Protein AF-A0A920IQT1-F1 (afdb_monomer_lite)

Radius of gyration: 12.61 Å; chains: 1; bounding box: 28×16×31 Å

Structure (mmCIF, N/CA/C/O backbone):
data_AF-A0A920IQT1-F1
#
_entry.id   AF-A0A920IQT1-F1
#
loop_
_atom_site.group_PDB
_atom_site.id
_atom_site.type_symbol
_atom_site.label_atom_id
_atom_site.label_alt_id
_atom_site.label_comp_id
_atom_site.label_asym_id
_atom_site.label_entity_id
_atom_site.label_seq_id
_atom_site.pdbx_PDB_ins_code
_atom_site.Cartn_x
_atom_site.Cartn_y
_atom_site.Cartn_z
_atom_site.occupancy
_atom_site.B_iso_or_equiv
_atom_site.auth_seq_id
_atom_site.auth_comp_id
_atom_site.auth_asym_id
_atom_site.auth_atom_id
_atom_site.pdbx_PDB_model_num
ATOM 1 N N . MET A 1 1 ? -4.972 -3.150 -11.167 1.00 89.38 1 MET A N 1
ATOM 2 C CA . MET A 1 1 ? -4.315 -3.016 -9.848 1.00 89.38 1 MET A CA 1
ATOM 3 C C . MET A 1 1 ? -5.395 -3.026 -8.782 1.00 89.38 1 MET A C 1
ATOM 5 O O . MET A 1 1 ? -6.417 -2.388 -8.999 1.00 89.38 1 MET A O 1
ATOM 9 N N . LYS A 1 2 ? -5.215 -3.781 -7.693 1.00 97.56 2 LYS A N 1
ATOM 10 C CA . LYS A 1 2 ? -6.197 -3.902 -6.599 1.00 97.56 2 LYS A CA 1
ATOM 11 C C . LYS A 1 2 ? -5.486 -3.806 -5.250 1.00 97.56 2 LYS A C 1
ATOM 13 O O . LYS A 1 2 ? -4.416 -4.380 -5.105 1.00 97.56 2 LYS A O 1
ATOM 18 N N . PHE A 1 3 ? -6.082 -3.113 -4.284 1.00 98.06 3 PHE A N 1
ATOM 19 C CA . PHE A 1 3 ? -5.596 -3.028 -2.904 1.00 98.06 3 PHE A CA 1
ATOM 20 C C . PHE A 1 3 ? -6.582 -3.741 -1.972 1.00 98.06 3 PHE A C 1
ATOM 22 O O . PHE A 1 3 ? -7.781 -3.461 -2.029 1.00 98.06 3 PHE A O 1
ATOM 29 N N . LYS A 1 4 ? -6.102 -4.678 -1.149 1.00 98.31 4 LYS A N 1
ATOM 30 C CA . LYS A 1 4 ? -6.920 -5.479 -0.225 1.00 98.31 4 LYS A CA 1
ATOM 31 C C . LYS A 1 4 ? -6.345 -5.397 1.187 1.00 98.31 4 LYS A C 1
ATOM 33 O O . LYS A 1 4 ? -5.247 -5.882 1.419 1.00 98.31 4 LYS A O 1
ATOM 38 N N . ILE A 1 5 ? -7.112 -4.849 2.126 1.00 98.19 5 ILE A N 1
ATOM 39 C CA . ILE A 1 5 ? -6.767 -4.862 3.555 1.00 98.19 5 ILE A CA 1
ATOM 40 C C . ILE A 1 5 ? -6.973 -6.274 4.107 1.00 98.19 5 ILE A C 1
ATOM 42 O O . ILE A 1 5 ? -8.006 -6.890 3.840 1.00 98.19 5 ILE A O 1
ATOM 46 N N . ILE A 1 6 ? -5.991 -6.770 4.856 1.00 98.25 6 ILE A N 1
ATOM 47 C CA . ILE A 1 6 ? -6.032 -8.055 5.563 1.00 98.25 6 ILE A CA 1
ATOM 48 C C . ILE A 1 6 ? -6.383 -7.818 7.032 1.00 98.25 6 ILE A C 1
ATOM 50 O O . ILE A 1 6 ? -7.290 -8.466 7.548 1.00 98.25 6 ILE A O 1
ATOM 54 N N . ASN A 1 7 ? -5.707 -6.865 7.678 1.00 98.44 7 ASN A N 1
ATOM 55 C CA . ASN A 1 7 ? -5.907 -6.538 9.087 1.00 98.44 7 ASN A CA 1
ATOM 56 C C . ASN A 1 7 ? -5.658 -5.043 9.362 1.00 98.44 7 ASN A C 1
ATOM 58 O O . ASN A 1 7 ? -5.019 -4.343 8.568 1.00 98.44 7 ASN A O 1
ATOM 62 N N . THR A 1 8 ? -6.160 -4.548 10.495 1.00 98.38 8 THR A N 1
ATOM 63 C CA . THR A 1 8 ? -6.022 -3.153 10.935 1.00 98.38 8 THR A CA 1
ATOM 64 C C . THR A 1 8 ? -5.771 -3.062 12.436 1.00 98.38 8 THR A C 1
ATOM 66 O O . THR A 1 8 ? -6.411 -3.771 13.209 1.00 98.38 8 THR A O 1
ATOM 69 N N . SER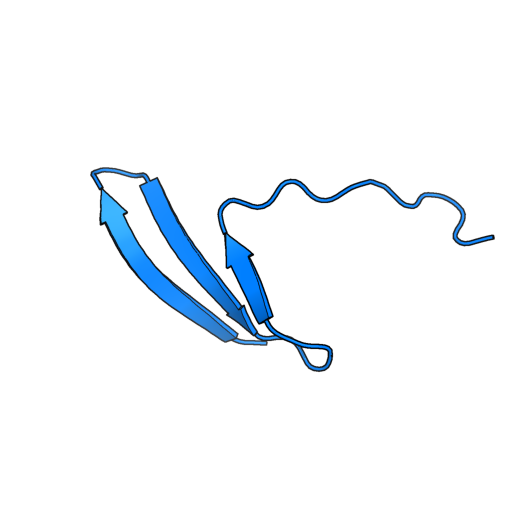 A 1 9 ? -4.904 -2.140 12.855 1.00 98.12 9 SER A N 1
ATOM 70 C CA . SER A 1 9 ? -4.704 -1.771 14.261 1.00 98.12 9 SER A CA 1
ATOM 71 C C . SER A 1 9 ? -4.528 -0.259 14.347 1.00 98.12 9 SER A C 1
ATOM 73 O O . SER A 1 9 ? 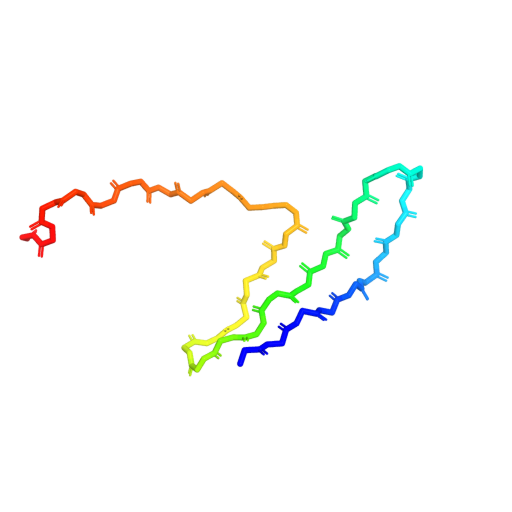-3.580 0.279 13.779 1.00 98.12 9 SER A O 1
ATOM 75 N N . GLU A 1 10 ? -5.470 0.429 14.998 1.00 97.38 10 GLU A N 1
ATOM 76 C CA . GLU A 1 10 ? -5.555 1.896 14.992 1.00 97.38 10 GLU A CA 1
ATOM 77 C C . GLU A 1 10 ? -5.470 2.455 13.555 1.00 97.38 10 GLU A C 1
ATOM 79 O O . GLU A 1 10 ? -6.347 2.192 12.733 1.00 97.38 10 GLU A O 1
ATOM 84 N N . ASN A 1 11 ? -4.398 3.184 13.230 1.00 97.06 11 ASN A N 1
ATOM 85 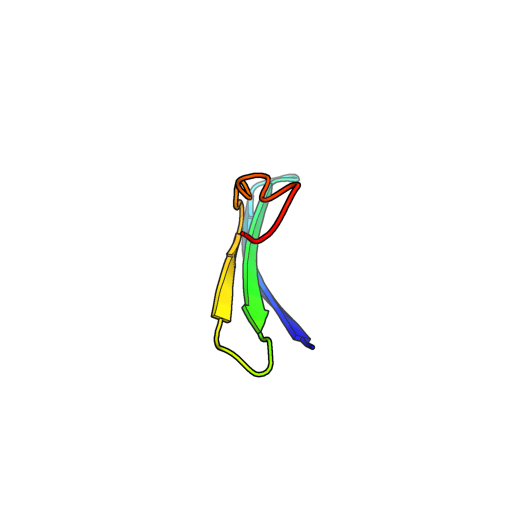C CA . ASN A 1 11 ? -4.147 3.738 11.899 1.00 97.06 11 ASN A CA 1
ATOM 86 C C . ASN A 1 11 ? -3.263 2.834 11.009 1.00 97.06 11 ASN A C 1
ATOM 88 O O . ASN A 1 11 ? -3.085 3.127 9.824 1.00 97.06 11 ASN A O 1
ATOM 92 N N . ALA A 1 12 ? -2.700 1.749 11.549 1.00 97.75 12 ALA A N 1
ATOM 93 C CA . ALA A 1 12 ? -1.842 0.811 10.828 1.00 97.75 12 ALA A CA 1
ATOM 94 C C . ALA A 1 12 ? -2.660 -0.228 10.044 1.00 97.75 12 ALA A C 1
ATOM 96 O O . ALA A 1 12 ? -3.728 -0.673 10.476 1.00 97.75 12 ALA A O 1
ATOM 97 N N . ARG A 1 13 ? -2.154 -0.621 8.867 1.00 98.31 13 ARG A N 1
ATOM 98 C CA . ARG A 1 13 ? -2.844 -1.518 7.927 1.00 98.31 13 ARG A CA 1
ATOM 99 C C . ARG A 1 13 ? -1.869 -2.546 7.370 1.00 98.31 13 ARG A C 1
ATOM 101 O O . ARG A 1 13 ? -0.854 -2.171 6.789 1.00 98.31 13 ARG A O 1
ATOM 108 N N . GLU A 1 14 ? -2.232 -3.814 7.506 1.00 98.44 14 GLU A N 1
ATOM 109 C CA . GLU A 1 14 ? -1.623 -4.922 6.774 1.00 98.44 14 GLU A CA 1
ATOM 110 C C . GLU A 1 14 ? -2.478 -5.181 5.535 1.00 98.44 14 GLU A C 1
ATOM 112 O O . GLU A 1 14 ? -3.699 -5.359 5.637 1.00 98.44 14 GLU A O 1
ATOM 117 N N . ALA A 1 15 ? -1.877 -5.137 4.351 1.00 98.56 15 ALA A N 1
ATOM 118 C CA . ALA A 1 15 ? -2.628 -5.246 3.106 1.00 98.56 15 ALA A CA 1
ATOM 119 C C . ALA A 1 15 ? -1.796 -5.823 1.959 1.00 98.56 15 ALA A C 1
ATOM 121 O O . ALA A 1 15 ? -0.573 -5.718 1.950 1.00 98.56 15 ALA A O 1
ATOM 122 N N . GLU A 1 16 ? -2.479 -6.341 0.942 1.00 98.56 16 GLU A N 1
ATOM 123 C CA . GLU A 1 16 ? -1.885 -6.769 -0.323 1.00 98.56 16 GLU A CA 1
ATOM 124 C C . GLU A 1 16 ? -2.218 -5.791 -1.456 1.00 98.56 16 GLU A C 1
ATOM 126 O O . GLU A 1 16 ? -3.383 -5.438 -1.680 1.00 98.56 16 GLU A O 1
ATOM 131 N N . ILE A 1 17 ? -1.202 -5.406 -2.232 1.00 98.44 17 ILE A N 1
ATOM 132 C CA . ILE A 1 17 ? -1.357 -4.746 -3.534 1.00 98.44 17 ILE A CA 1
ATOM 133 C C . ILE A 1 17 ? -1.174 -5.799 -4.626 1.00 98.44 17 ILE A C 1
ATOM 135 O O . ILE A 1 17 ? -0.090 -6.349 -4.792 1.00 98.44 17 ILE A O 1
ATOM 139 N N . HIS A 1 18 ? -2.212 -6.068 -5.414 1.00 98.31 18 HIS A N 1
ATOM 140 C CA . HIS A 1 18 ? -2.147 -6.988 -6.551 1.00 98.31 18 HIS A CA 1
ATOM 141 C C . HIS A 1 18 ? -1.847 -6.230 -7.845 1.00 98.31 18 HIS A C 1
ATOM 143 O O . HIS A 1 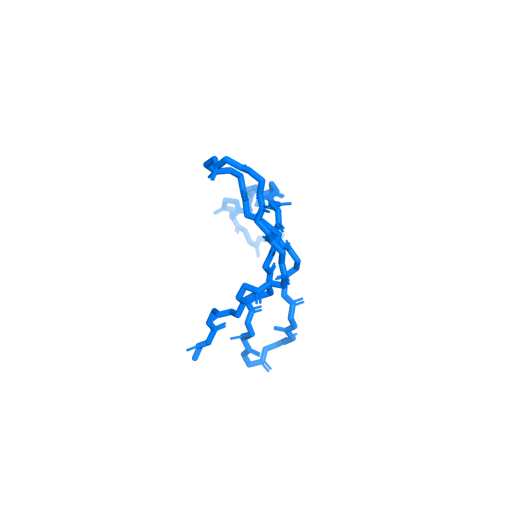18 ? -2.600 -5.340 -8.272 1.00 98.31 18 HIS A O 1
ATOM 149 N N . THR A 1 19 ? -0.752 -6.622 -8.490 1.00 97.56 19 THR A N 1
ATOM 150 C CA . THR A 1 19 ? -0.288 -6.121 -9.788 1.00 97.56 19 THR A CA 1
ATOM 151 C C . THR A 1 19 ? -0.288 -7.249 -10.823 1.00 97.56 19 THR A C 1
ATOM 153 O O . THR A 1 19 ? -0.433 -8.418 -10.476 1.00 97.56 19 THR A O 1
ATOM 156 N N . ALA A 1 20 ? -0.082 -6.922 -12.102 1.00 98.12 20 ALA A N 1
ATOM 157 C CA . ALA A 1 20 ? 0.038 -7.940 -13.151 1.00 98.12 20 ALA A CA 1
ATOM 158 C C . ALA A 1 20 ? 1.240 -8.888 -12.947 1.00 98.12 20 ALA A C 1
ATOM 160 O O . ALA A 1 20 ? 1.239 -9.988 -13.485 1.00 98.12 20 ALA A O 1
ATOM 161 N N . ARG A 1 21 ? 2.257 -8.471 -12.177 1.00 97.44 21 ARG A N 1
ATOM 162 C CA . ARG A 1 21 ? 3.486 -9.240 -11.913 1.00 97.44 21 ARG A CA 1
ATOM 163 C C . ARG A 1 21 ? 3.513 -9.896 -10.528 1.00 97.44 21 ARG A C 1
ATOM 165 O O . ARG A 1 21 ? 4.556 -10.383 -10.114 1.00 97.44 21 ARG A O 1
ATOM 172 N N . GLY A 1 22 ? 2.387 -9.901 -9.813 1.00 97.44 22 GLY A N 1
ATOM 173 C CA . GLY A 1 22 ? 2.266 -10.522 -8.494 1.00 97.44 22 GLY A CA 1
ATOM 174 C C . GLY A 1 22 ? 1.722 -9.587 -7.417 1.00 97.44 22 GLY A C 1
ATOM 175 O O . GLY A 1 22 ? 1.370 -8.429 -7.679 1.00 97.44 22 GLY A O 1
ATOM 176 N N . ALA A 1 23 ? 1.632 -10.125 -6.202 1.00 98.12 23 ALA A N 1
ATOM 177 C CA . ALA A 1 23 ? 1.172 -9.420 -5.013 1.00 98.12 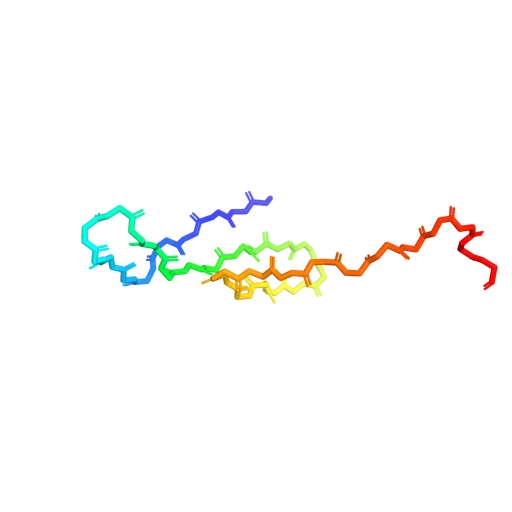23 ALA A CA 1
ATOM 178 C C . ALA A 1 23 ? 2.351 -8.826 -4.222 1.00 98.12 23 ALA A C 1
ATOM 180 O O . ALA A 1 23 ? 3.403 -9.450 -4.108 1.00 98.12 23 ALA A O 1
ATOM 181 N N . ILE A 1 24 ? 2.159 -7.631 -3.662 1.00 98.38 24 ILE A N 1
ATOM 182 C CA . ILE A 1 24 ? 3.101 -6.945 -2.768 1.00 98.38 24 ILE A CA 1
ATOM 183 C C . ILE A 1 24 ? 2.440 -6.843 -1.391 1.00 98.38 24 ILE A C 1
ATOM 185 O O . ILE A 1 24 ? 1.352 -6.274 -1.287 1.00 98.38 24 ILE A O 1
ATOM 189 N N . GLN A 1 25 ? 3.088 -7.375 -0.353 1.00 98.38 25 GLN A N 1
ATOM 190 C CA . GLN A 1 25 ? 2.649 -7.211 1.037 1.00 98.38 25 GLN A CA 1
ATOM 191 C C . GLN A 1 25 ? 2.992 -5.808 1.539 1.00 98.38 25 GLN A C 1
ATOM 193 O O . GLN A 1 25 ? 4.054 -5.283 1.218 1.00 98.38 25 GLN A O 1
ATOM 198 N N . THR A 1 26 ? 2.107 -5.196 2.321 1.00 98.06 26 THR A N 1
ATOM 199 C CA . THR A 1 26 ? 2.298 -3.863 2.909 1.00 98.06 26 THR A CA 1
ATOM 200 C C . THR A 1 26 ? 2.145 -3.919 4.434 1.00 98.06 26 THR A C 1
ATOM 202 O O . THR A 1 26 ? 1.283 -4.666 4.903 1.00 98.06 26 THR A O 1
ATOM 205 N N . PRO A 1 27 ? 2.953 -3.160 5.208 1.00 97.62 27 PRO A N 1
ATOM 206 C CA . PRO A 1 27 ? 3.839 -2.073 4.769 1.00 97.62 27 PRO A CA 1
ATOM 207 C C . PRO A 1 27 ? 5.080 -2.576 4.016 1.00 97.62 27 PRO A C 1
ATOM 209 O O . PRO A 1 27 ? 5.699 -3.552 4.420 1.00 97.62 27 PRO A O 1
ATOM 212 N N . ALA A 1 28 ? 5.447 -1.906 2.922 1.00 97.31 28 ALA A N 1
ATOM 213 C CA . ALA A 1 28 ? 6.624 -2.247 2.122 1.00 97.31 28 ALA A CA 1
ATOM 214 C C . ALA A 1 28 ? 7.526 -1.028 1.941 1.00 97.31 28 ALA A C 1
ATOM 216 O O . ALA A 1 28 ? 7.054 0.065 1.630 1.00 97.31 28 ALA A O 1
ATOM 217 N N . PHE A 1 29 ? 8.832 -1.243 2.083 1.00 97.88 29 PHE A N 1
ATOM 218 C CA . PHE A 1 29 ? 9.857 -0.280 1.700 1.00 97.88 29 PHE A CA 1
ATOM 219 C C . PHE A 1 29 ? 10.378 -0.649 0.310 1.00 97.88 29 PHE A C 1
ATOM 221 O O . PHE A 1 29 ? 10.877 -1.754 0.105 1.00 97.88 29 PHE A O 1
ATOM 228 N N . MET A 1 30 ? 10.225 0.254 -0.657 1.00 96.81 30 MET A N 1
ATOM 229 C CA . MET A 1 30 ? 10.613 -0.009 -2.042 1.00 96.81 30 MET A CA 1
ATOM 230 C C . MET A 1 30 ? 12.027 0.525 -2.302 1.00 96.81 30 MET A C 1
ATOM 232 O O . MET A 1 30 ? 12.249 1.725 -2.122 1.00 96.81 30 MET A O 1
ATOM 236 N N . PRO A 1 31 ? 12.983 -0.322 -2.730 1.00 96.12 31 PRO A N 1
ATOM 237 C CA . PRO A 1 31 ? 14.304 0.150 -3.122 1.00 96.12 31 PRO A CA 1
ATOM 238 C C . PRO A 1 31 ? 14.207 1.023 -4.378 1.00 96.12 31 PRO A C 1
ATOM 240 O O . PRO A 1 31 ? 13.365 0.796 -5.250 1.00 96.12 31 PRO A O 1
ATOM 243 N N . VAL A 1 32 ? 15.089 2.016 -4.483 1.00 96.00 32 VAL A N 1
ATOM 244 C CA . VAL A 1 32 ? 15.140 2.909 -5.645 1.00 96.00 32 VAL A CA 1
ATOM 245 C C . VAL A 1 32 ? 16.060 2.310 -6.703 1.00 96.00 32 VAL A C 1
ATOM 247 O O . VAL A 1 32 ? 17.254 2.139 -6.473 1.00 96.00 32 VAL A O 1
ATOM 250 N N . GLY A 1 33 ? 15.508 2.020 -7.877 1.00 94.00 33 GLY A N 1
ATOM 251 C CA . GLY A 1 33 ? 16.277 1.720 -9.082 1.00 94.00 33 GLY A CA 1
ATOM 252 C C . GLY A 1 33 ? 16.281 2.935 -10.000 1.00 94.00 33 GLY A C 1
ATOM 253 O O . GLY A 1 33 ? 15.319 3.140 -10.730 1.00 94.00 33 GLY A O 1
ATOM 2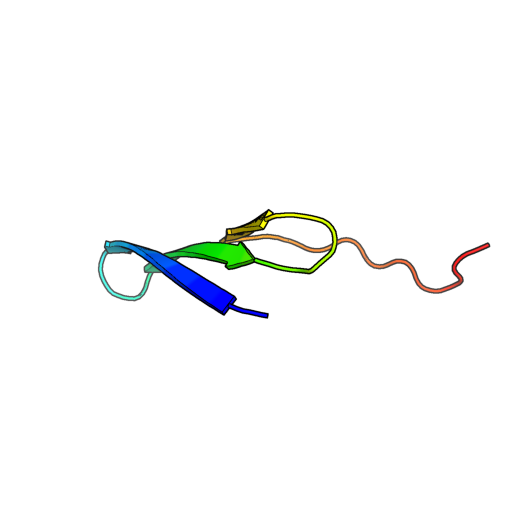54 N N . THR A 1 34 ? 17.332 3.755 -9.948 1.00 90.88 34 THR A N 1
ATOM 255 C CA . THR A 1 34 ? 17.358 5.041 -10.669 1.00 90.88 34 THR A CA 1
ATOM 256 C C . THR A 1 34 ? 17.656 4.882 -12.158 1.00 90.88 34 THR A C 1
ATOM 258 O O . THR A 1 34 ? 16.988 5.504 -12.974 1.00 90.88 34 THR A O 1
ATOM 261 N N . ASN A 1 35 ? 18.632 4.044 -12.521 1.00 90.88 35 ASN A N 1
ATOM 262 C CA . ASN A 1 35 ? 19.141 3.995 -13.898 1.00 90.88 35 ASN A CA 1
ATOM 263 C C . ASN A 1 35 ? 18.874 2.691 -14.654 1.00 90.88 35 ASN A C 1
ATOM 265 O O . ASN A 1 35 ? 19.199 2.647 -15.828 1.00 90.88 35 ASN A O 1
ATOM 269 N N . GLY A 1 36 ? 18.275 1.663 -14.043 1.00 73.19 36 GLY A N 1
ATOM 270 C CA . GLY A 1 36 ? 17.789 0.464 -14.752 1.00 73.19 36 GLY A CA 1
ATOM 271 C C . GLY A 1 36 ? 18.788 -0.275 -15.663 1.00 73.19 36 GLY A C 1
ATOM 272 O O . GLY A 1 36 ? 18.334 -1.072 -16.481 1.00 73.19 36 GLY A O 1
ATOM 273 N N . LEU A 1 37 ? 20.090 0.018 -15.549 1.00 46.16 37 LEU A N 1
ATOM 274 C CA . LEU A 1 37 ? 21.179 -0.578 -16.327 1.00 46.16 37 LEU A CA 1
ATOM 275 C C . LEU A 1 37 ? 21.582 -1.935 -15.754 1.00 46.16 37 LEU A C 1
ATOM 277 O O . LEU A 1 37 ? 21.643 -2.042 -14.506 1.00 46.16 37 LEU A O 1
#

Sequence (37 aa):
MKFKIINTSENAREAEIHTARGAIQTPAFMPVGTNGL

Foldseek 3Di:
DDKAFDDDDDPDTWIWDQDPVGIDTPPDDDDDDPPVD

pLDDT: mean 95.08, std 9.29, range [46.16, 98.56]

Secondary structure (DSSP, 8-state):
-EEEEEEEETTEEEEEEEETTEEEEES-PPPP-SS--